Protein AF-A0A9D9EWZ4-F1 (afdb_monomer_lite)

Organism: NCBI:txid2840766

Secondary structure (DSSP, 8-state):
--HHHHHHHHHHHHHHHTT-SS--HHHHHHHHT--HHHHHHHHHHHHS--HHHHHHHHHHT--GGG-

Radius of gyration: 11.23 Å; chains: 1; bounding box: 22×23×30 Å

Structure (mmCIF, N/CA/C/O backbone):
data_AF-A0A9D9EWZ4-F1
#
_entry.id   AF-A0A9D9EWZ4-F1
#
loop_
_atom_site.group_PDB
_atom_site.id
_atom_site.type_symbol
_atom_site.label_atom_id
_atom_site.label_alt_id
_atom_site.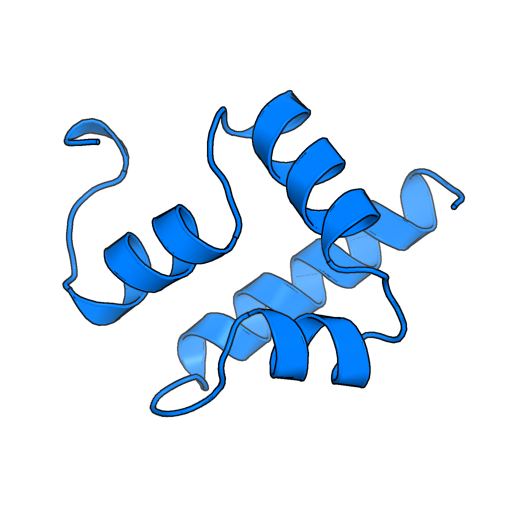label_comp_id
_atom_site.label_asym_id
_atom_site.label_entity_id
_atom_site.label_seq_id
_atom_site.pdbx_PDB_ins_code
_atom_site.Cartn_x
_atom_site.Cartn_y
_atom_site.Cartn_z
_atom_site.occupancy
_atom_site.B_iso_or_equiv
_atom_site.auth_seq_id
_atom_site.auth_comp_id
_atom_site.auth_asym_id
_atom_site.auth_atom_id
_atom_site.pdbx_PDB_model_num
ATOM 1 N N . MET A 1 1 ? 9.708 4.165 -11.532 1.00 67.38 1 MET A N 1
ATOM 2 C CA . MET A 1 1 ? 8.384 4.507 -12.099 1.00 67.38 1 MET A CA 1
ATOM 3 C C . MET A 1 1 ? 8.133 6.018 -12.032 1.00 67.38 1 MET A C 1
ATOM 5 O O . MET A 1 1 ? 8.754 6.672 -11.206 1.00 67.38 1 MET A O 1
ATOM 9 N N . ASP A 1 2 ? 7.274 6.574 -12.897 1.00 86.38 2 ASP A N 1
ATOM 10 C CA . ASP A 1 2 ? 6.843 7.986 -12.849 1.00 86.38 2 ASP A CA 1
ATOM 11 C C . ASP A 1 2 ? 6.039 8.279 -11.564 1.00 86.38 2 ASP A C 1
ATOM 13 O O . ASP A 1 2 ? 5.234 7.447 -11.134 1.00 86.38 2 ASP A O 1
ATOM 17 N N . ARG A 1 3 ? 6.250 9.447 -10.940 1.00 83.31 3 ARG A N 1
ATOM 18 C CA . ARG A 1 3 ? 5.613 9.814 -9.663 1.00 83.31 3 ARG A CA 1
ATOM 19 C C . ARG A 1 3 ? 4.085 9.898 -9.763 1.00 83.31 3 ARG A C 1
ATOM 21 O O . ARG A 1 3 ? 3.388 9.454 -8.857 1.00 83.31 3 ARG A O 1
ATOM 28 N N . ILE A 1 4 ? 3.560 10.393 -10.880 1.00 88.56 4 ILE A N 1
ATOM 29 C CA . ILE A 1 4 ? 2.113 10.485 -11.117 1.00 88.56 4 ILE A CA 1
ATOM 30 C C . ILE A 1 4 ? 1.517 9.078 -11.210 1.00 88.56 4 ILE A C 1
ATOM 32 O O . ILE A 1 4 ? 0.430 8.807 -10.698 1.00 88.56 4 ILE A O 1
ATOM 36 N N . LEU A 1 5 ? 2.247 8.156 -11.843 1.00 90.56 5 LEU A N 1
ATOM 37 C CA . LEU A 1 5 ? 1.792 6.783 -11.995 1.00 90.56 5 LEU A CA 1
ATOM 38 C C . LEU A 1 5 ? 1.712 6.070 -10.640 1.00 90.56 5 LEU A C 1
ATOM 40 O O . LEU A 1 5 ? 0.704 5.418 -10.376 1.00 90.56 5 LEU A O 1
ATOM 44 N N . ILE A 1 6 ? 2.712 6.212 -9.759 1.00 89.62 6 ILE A N 1
ATOM 45 C CA . ILE A 1 6 ? 2.658 5.553 -8.444 1.00 89.62 6 ILE A CA 1
ATOM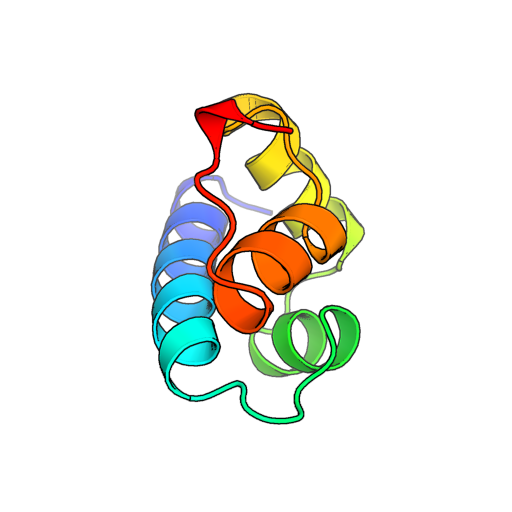 46 C C . ILE A 1 6 ? 1.557 6.118 -7.542 1.00 89.62 6 ILE A C 1
ATOM 48 O O . ILE A 1 6 ? 0.889 5.344 -6.864 1.00 89.62 6 ILE A O 1
ATOM 52 N N . GLU A 1 7 ? 1.284 7.423 -7.601 1.00 89.88 7 GLU A N 1
ATOM 53 C CA . GLU A 1 7 ? 0.174 8.049 -6.869 1.00 89.88 7 GLU A CA 1
ATOM 54 C C . GLU A 1 7 ? -1.187 7.487 -7.317 1.00 89.88 7 GLU A C 1
ATOM 56 O O . GLU A 1 7 ? -2.033 7.134 -6.490 1.00 89.88 7 GLU A O 1
ATOM 61 N N . GLN A 1 8 ? -1.385 7.297 -8.627 1.00 91.44 8 GLN A N 1
ATOM 62 C CA . GLN A 1 8 ? -2.585 6.637 -9.155 1.00 91.44 8 GLN A CA 1
ATOM 63 C C . GLN A 1 8 ? -2.692 5.177 -8.689 1.00 91.44 8 GLN A C 1
ATOM 65 O O . GLN A 1 8 ? -3.777 4.719 -8.320 1.00 91.44 8 GLN A O 1
ATOM 70 N N . LYS A 1 9 ? -1.575 4.435 -8.679 1.00 91.31 9 LYS A N 1
ATOM 71 C CA . LYS A 1 9 ? -1.540 3.050 -8.178 1.00 91.31 9 LYS A CA 1
ATOM 72 C C . LYS A 1 9 ? -1.814 2.980 -6.680 1.00 91.31 9 LYS A C 1
ATOM 74 O O . LYS A 1 9 ? -2.509 2.061 -6.259 1.00 91.31 9 LYS A O 1
ATOM 79 N N . PHE A 1 10 ? -1.344 3.945 -5.895 1.00 89.81 10 PHE A N 1
ATOM 80 C CA . PHE A 1 10 ? -1.656 4.043 -4.472 1.00 89.81 10 PHE A CA 1
ATOM 81 C C . PHE A 1 10 ? -3.155 4.280 -4.234 1.00 89.81 10 PHE A C 1
ATOM 83 O O . PHE A 1 10 ? -3.756 3.620 -3.390 1.00 89.81 10 PHE A O 1
ATOM 90 N N . GLY A 1 11 ? -3.808 5.129 -5.033 1.00 88.19 11 GLY A N 1
ATOM 91 C CA . GLY A 1 11 ? -5.265 5.293 -4.959 1.00 88.19 11 GLY A CA 1
ATOM 92 C C . GLY A 1 11 ? -6.025 3.973 -5.162 1.00 88.19 11 GLY A C 1
ATOM 93 O O . GLY A 1 11 ? -6.961 3.664 -4.425 1.00 88.19 11 GLY A O 1
ATOM 94 N N . LEU A 1 12 ? -5.584 3.152 -6.120 1.00 90.12 12 LEU A N 1
ATOM 95 C CA . LEU A 1 12 ? -6.138 1.811 -6.337 1.00 90.12 12 LEU A CA 1
ATOM 96 C C . LEU A 1 12 ? -5.770 0.838 -5.209 1.00 90.12 12 LEU A C 1
ATOM 98 O O . LEU A 1 12 ? -6.609 0.034 -4.811 1.00 90.12 12 LEU A O 1
ATOM 102 N N . PHE A 1 13 ? -4.553 0.924 -4.670 1.00 89.56 13 PHE A N 1
ATOM 103 C CA . PHE A 1 13 ? -4.118 0.150 -3.507 1.00 89.56 13 PHE A CA 1
ATOM 104 C C . PHE A 1 13 ? -5.058 0.372 -2.317 1.00 89.56 13 PHE A C 1
ATOM 106 O O . PHE A 1 13 ? -5.564 -0.596 -1.758 1.00 89.56 13 PHE A O 1
ATOM 113 N N . VAL A 1 14 ? -5.396 1.625 -2.002 1.00 87.00 14 VAL A N 1
ATOM 114 C CA . VAL A 1 14 ? -6.339 1.956 -0.921 1.00 87.00 14 VAL A CA 1
ATOM 115 C C . VAL A 1 14 ? -7.737 1.390 -1.187 1.00 87.00 14 VAL A C 1
ATOM 117 O O . VAL A 1 14 ? -8.344 0.807 -0.293 1.00 87.00 14 VAL A O 1
ATOM 120 N N . GLN A 1 15 ? -8.240 1.471 -2.423 1.00 85.56 15 GLN A N 1
ATOM 121 C CA . GLN A 1 15 ? -9.522 0.841 -2.784 1.00 85.56 15 GLN A CA 1
ATOM 122 C C . GLN A 1 15 ? -9.488 -0.686 -2.642 1.00 85.56 15 GLN A C 1
ATOM 124 O O . GLN A 1 15 ? -10.509 -1.313 -2.352 1.00 85.56 15 GLN A O 1
ATOM 129 N N . MET A 1 16 ? -8.325 -1.301 -2.865 1.00 85.94 16 MET A N 1
ATOM 130 C CA . MET A 1 16 ? -8.146 -2.731 -2.660 1.00 85.94 16 MET A CA 1
ATOM 131 C C . MET A 1 16 ? -8.154 -3.092 -1.179 1.00 85.94 16 MET A C 1
ATOM 133 O O . MET A 1 16 ? -8.722 -4.135 -0.873 1.00 85.94 16 MET A O 1
ATOM 137 N N . LEU A 1 17 ? -7.610 -2.252 -0.284 1.00 83.19 17 LEU A N 1
ATOM 138 C CA . LEU A 1 17 ? -7.627 -2.469 1.174 1.00 83.19 17 LEU A CA 1
ATOM 139 C C . LEU A 1 17 ? -9.050 -2.680 1.708 1.00 83.19 17 LEU A C 1
ATOM 141 O O . LEU A 1 17 ? -9.280 -3.613 2.471 1.00 83.19 17 LEU A O 1
ATOM 145 N N . ASP A 1 18 ? -10.018 -1.901 1.224 1.00 74.62 18 ASP A N 1
ATOM 146 C CA . ASP A 1 18 ? -11.436 -2.014 1.609 1.00 74.62 18 ASP A CA 1
ATOM 147 C C . ASP A 1 18 ? -12.075 -3.351 1.164 1.00 74.62 18 ASP A C 1
ATOM 149 O O . ASP A 1 18 ? -13.057 -3.835 1.721 1.00 74.62 18 ASP A O 1
ATOM 153 N N . ARG A 1 19 ? -11.474 -4.010 0.164 1.00 69.62 19 ARG A N 1
ATOM 154 C CA . ARG A 1 19 ? -11.902 -5.309 -0.385 1.00 69.62 19 ARG A CA 1
ATOM 155 C C . ARG A 1 19 ? -10.959 -6.459 0.003 1.00 69.62 19 ARG A C 1
ATOM 157 O O . ARG A 1 19 ? -11.146 -7.589 -0.451 1.00 69.62 19 ARG A O 1
ATOM 164 N N . ALA A 1 20 ? -9.932 -6.192 0.814 1.00 62.69 20 ALA A N 1
ATOM 165 C CA . ALA A 1 20 ? -8.729 -7.014 0.959 1.00 62.69 20 ALA A CA 1
ATOM 166 C C . ALA A 1 20 ? -8.816 -8.161 1.969 1.00 62.69 20 ALA A C 1
ATOM 168 O O . ALA A 1 20 ? -7.766 -8.604 2.440 1.00 62.69 20 ALA A O 1
ATOM 169 N N . GLY A 1 21 ? -10.009 -8.671 2.290 1.00 62.50 21 GLY A N 1
ATOM 170 C CA . GLY A 1 21 ? -10.209 -9.655 3.366 1.00 62.50 21 GLY A CA 1
ATOM 171 C C . GLY A 1 21 ? -9.243 -10.857 3.366 1.00 62.50 21 GLY A C 1
ATOM 172 O O . GLY A 1 21 ? -9.060 -11.481 4.404 1.00 62.50 21 GLY A O 1
ATOM 173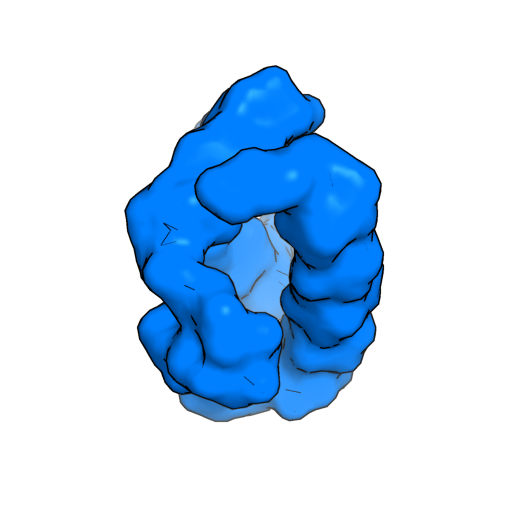 N N . SER A 1 22 ? -8.573 -11.155 2.242 1.00 72.62 22 SER A N 1
ATOM 174 C CA . SER A 1 22 ? -7.493 -12.151 2.149 1.00 72.62 22 SER A CA 1
ATOM 175 C C . SER A 1 22 ? -6.254 -11.768 1.315 1.00 72.62 22 SER A C 1
ATOM 177 O O . SER A 1 22 ? -5.297 -12.537 1.299 1.00 72.62 22 SER A O 1
ATOM 179 N N . LEU A 1 23 ? -6.209 -10.618 0.628 1.00 83.88 23 LEU A N 1
ATOM 180 C CA . LEU A 1 23 ? -5.108 -10.321 -0.310 1.00 83.88 23 LEU A CA 1
ATOM 181 C C . LEU A 1 23 ? -3.825 -9.923 0.422 1.00 83.88 23 LEU A C 1
ATOM 183 O O . LEU A 1 23 ? -3.852 -9.006 1.242 1.00 83.88 23 LEU A O 1
ATOM 187 N N . SER A 1 24 ? -2.699 -10.567 0.110 1.00 89.00 24 SER A N 1
ATOM 188 C CA . SER A 1 24 ? -1.389 -10.150 0.622 1.00 89.00 24 SER A CA 1
ATOM 189 C C . SER A 1 24 ? -0.908 -8.859 -0.054 1.00 89.00 24 SER A C 1
ATOM 191 O O . SER A 1 24 ? -1.364 -8.508 -1.144 1.00 89.00 24 SER A O 1
ATOM 193 N N . PHE A 1 25 ? 0.053 -8.161 0.561 1.00 90.69 25 PHE A N 1
ATOM 194 C CA . PHE A 1 25 ? 0.677 -6.973 -0.040 1.00 90.69 25 PHE A CA 1
ATOM 195 C C . PHE A 1 25 ? 1.254 -7.273 -1.426 1.00 90.69 25 PHE A C 1
ATOM 197 O O . PHE A 1 25 ? 1.063 -6.513 -2.375 1.00 90.69 25 PHE A O 1
ATOM 204 N N . THR A 1 26 ? 1.905 -8.427 -1.553 1.00 92.88 26 THR A N 1
ATOM 205 C CA . THR A 1 26 ? 2.492 -8.896 -2.805 1.00 92.88 26 THR A CA 1
ATOM 206 C C . THR A 1 26 ? 1.435 -9.124 -3.881 1.00 92.88 26 THR A C 1
ATOM 208 O O . THR A 1 26 ? 1.636 -8.703 -5.019 1.00 92.88 26 THR A O 1
ATOM 211 N N . ASP A 1 27 ? 0.280 -9.698 -3.529 1.00 92.06 27 ASP A N 1
ATOM 212 C CA . ASP A 1 27 ? -0.825 -9.883 -4.480 1.00 92.06 27 ASP A CA 1
ATOM 213 C C . ASP A 1 27 ? -1.383 -8.546 -4.970 1.00 92.06 27 ASP A C 1
ATOM 215 O O . ASP A 1 27 ? -1.723 -8.400 -6.146 1.00 92.06 27 ASP A O 1
ATOM 219 N N . MET A 1 28 ? -1.482 -7.560 -4.073 1.00 91.56 28 MET A N 1
ATOM 220 C CA . MET A 1 28 ? -1.939 -6.219 -4.435 1.00 91.56 28 MET A CA 1
ATOM 221 C C . MET A 1 28 ? -0.963 -5.547 -5.391 1.00 91.56 28 MET A C 1
ATOM 223 O O . MET A 1 28 ? -1.379 -5.065 -6.442 1.00 91.56 28 MET A O 1
ATOM 227 N N . CYS A 1 29 ? 0.331 -5.578 -5.075 1.00 93.00 29 CYS A N 1
ATOM 228 C CA . CYS A 1 29 ? 1.369 -5.016 -5.933 1.00 93.00 29 CYS A CA 1
ATOM 229 C C . CYS A 1 29 ? 1.366 -5.682 -7.319 1.00 93.00 29 CYS A C 1
ATOM 231 O O . CYS A 1 29 ? 1.328 -4.993 -8.341 1.00 93.00 29 CYS A O 1
ATOM 233 N N . GLY A 1 30 ? 1.266 -7.015 -7.360 1.00 93.25 30 GLY A N 1
ATOM 234 C CA . GLY A 1 30 ? 1.162 -7.780 -8.603 1.00 93.25 30 GLY A CA 1
ATOM 235 C C . GLY A 1 30 ? -0.046 -7.382 -9.457 1.00 93.25 30 GLY A C 1
ATOM 236 O O . GLY A 1 30 ? 0.093 -7.166 -10.659 1.00 93.25 30 GLY A O 1
ATOM 237 N N . ARG A 1 31 ? -1.225 -7.203 -8.847 1.00 92.06 31 ARG A N 1
ATOM 238 C CA . ARG A 1 31 ? -2.447 -6.758 -9.549 1.00 92.06 31 ARG A CA 1
ATOM 239 C C . ARG A 1 31 ? 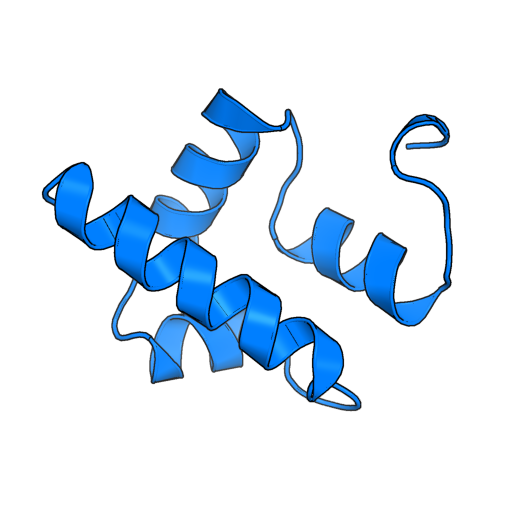-2.362 -5.320 -10.052 1.00 92.06 31 ARG A C 1
ATOM 241 O O . ARG A 1 31 ? -2.954 -4.991 -11.077 1.00 92.06 31 ARG A O 1
ATOM 248 N N . LEU A 1 32 ? -1.636 -4.467 -9.340 1.00 90.56 32 LEU A N 1
ATOM 249 C CA . LEU A 1 32 ? -1.425 -3.072 -9.714 1.00 90.56 32 LEU A CA 1
ATOM 250 C C . LEU A 1 32 ? -0.326 -2.909 -10.772 1.00 90.56 32 LEU A C 1
ATOM 252 O O . LEU A 1 32 ? -0.241 -1.843 -11.387 1.00 90.56 32 LEU A O 1
ATOM 256 N N . GLY A 1 33 ? 0.468 -3.952 -11.032 1.00 93.00 33 GLY A N 1
ATOM 25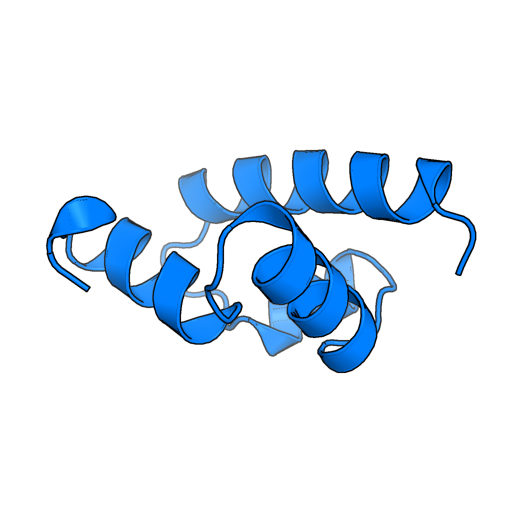7 C CA . GLY A 1 33 ? 1.612 -3.888 -11.938 1.00 93.00 33 GLY A CA 1
ATOM 258 C C . GLY A 1 33 ? 2.729 -3.002 -11.389 1.00 93.00 33 GLY A C 1
ATOM 259 O O . GLY A 1 33 ? 3.386 -2.305 -12.155 1.00 93.00 33 GLY A O 1
ATOM 260 N N . VAL A 1 34 ? 2.893 -2.990 -10.065 1.00 93.31 34 VAL A N 1
ATOM 261 C CA . VAL A 1 34 ? 3.939 -2.259 -9.344 1.00 93.31 34 VAL A CA 1
ATOM 262 C C . VAL A 1 34 ? 4.775 -3.249 -8.548 1.00 93.31 34 VAL A C 1
ATOM 264 O O . VAL A 1 34 ? 4.260 -4.261 -8.068 1.00 93.31 34 VAL A O 1
ATOM 267 N N . THR A 1 35 ? 6.069 -2.988 -8.398 1.00 94.75 35 THR A N 1
ATOM 268 C CA . THR A 1 35 ? 6.883 -3.806 -7.495 1.00 94.75 35 THR A CA 1
ATOM 269 C C . THR A 1 35 ? 6.559 -3.464 -6.039 1.00 94.75 35 THR A C 1
ATOM 271 O O . THR A 1 35 ? 6.281 -2.311 -5.710 1.00 94.75 35 THR A O 1
ATOM 274 N N . CYS A 1 36 ? 6.629 -4.448 -5.137 1.00 94.19 36 CYS A N 1
ATOM 275 C CA . CYS A 1 36 ? 6.450 -4.190 -3.703 1.00 94.19 36 CYS A CA 1
ATOM 276 C C . CYS A 1 36 ? 7.423 -3.119 -3.197 1.00 94.19 36 CYS A C 1
ATOM 278 O O . CYS A 1 36 ? 7.026 -2.274 -2.411 1.00 94.19 36 CYS A O 1
ATOM 280 N N . ALA A 1 37 ? 8.664 -3.124 -3.699 1.00 94.50 37 ALA A N 1
ATOM 281 C CA . ALA A 1 37 ? 9.685 -2.155 -3.318 1.00 94.50 37 ALA A CA 1
ATOM 282 C C . ALA A 1 37 ? 9.309 -0.723 -3.719 1.00 94.50 37 ALA A C 1
ATOM 284 O O . ALA A 1 37 ? 9.457 0.184 -2.913 1.00 94.50 37 ALA A O 1
ATOM 285 N N . GLU A 1 38 ? 8.788 -0.510 -4.933 1.00 93.88 38 GLU A N 1
ATOM 286 C CA . GLU A 1 38 ? 8.342 0.820 -5.365 1.00 93.88 38 GLU A CA 1
ATOM 287 C C . GLU A 1 38 ? 7.184 1.330 -4.505 1.00 93.88 38 GLU A C 1
ATOM 289 O O . GLU A 1 38 ? 7.204 2.483 -4.078 1.00 93.88 38 GLU A O 1
ATOM 294 N N . MET A 1 39 ? 6.195 0.472 -4.229 1.00 93.75 39 MET A N 1
ATOM 295 C CA . MET A 1 39 ? 5.076 0.833 -3.360 1.00 93.75 39 MET A CA 1
ATOM 296 C C . MET A 1 39 ? 5.554 1.097 -1.926 1.00 93.75 39 MET A C 1
ATOM 298 O O . MET A 1 39 ? 5.196 2.124 -1.368 1.00 93.75 39 MET A O 1
ATOM 302 N N . ASP A 1 40 ? 6.409 0.249 -1.352 1.00 94.75 40 ASP A N 1
ATOM 303 C CA . ASP A 1 40 ? 6.976 0.460 -0.013 1.00 94.75 40 ASP A CA 1
ATOM 304 C C . ASP A 1 40 ? 7.790 1.750 0.074 1.00 94.75 40 ASP A C 1
ATOM 306 O O . ASP A 1 40 ? 7.628 2.496 1.034 1.00 94.75 40 ASP A O 1
ATOM 310 N N . SER A 1 41 ? 8.626 2.060 -0.920 1.00 94.00 41 SER A N 1
ATOM 311 C CA . SER A 1 41 ? 9.356 3.331 -0.955 1.00 94.00 41 SER A CA 1
ATOM 312 C C . SER A 1 41 ? 8.398 4.519 -0.938 1.00 94.00 41 SER A C 1
ATOM 314 O O . SER A 1 41 ? 8.582 5.437 -0.144 1.00 94.00 41 SER A O 1
ATOM 316 N N . TYR A 1 42 ? 7.332 4.475 -1.741 1.00 92.56 42 TYR A N 1
ATOM 317 C CA . TYR A 1 42 ? 6.313 5.522 -1.732 1.00 92.56 42 TYR A CA 1
ATOM 318 C C . TYR A 1 42 ? 5.595 5.622 -0.377 1.00 92.56 42 TYR A C 1
ATOM 320 O O . TYR A 1 42 ? 5.384 6.725 0.132 1.00 92.56 42 TYR A O 1
ATOM 328 N N . LEU A 1 43 ? 5.235 4.490 0.230 1.00 91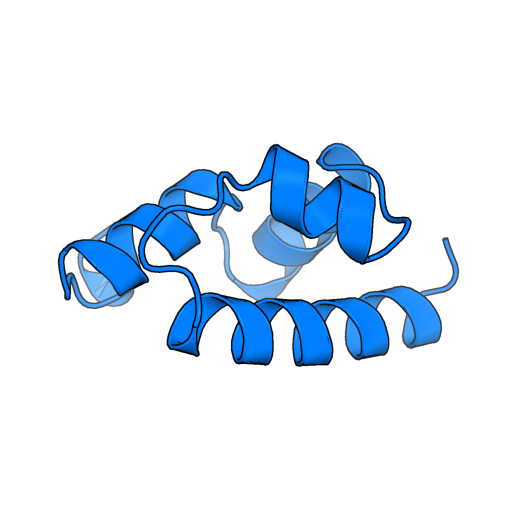.38 43 LEU A N 1
ATOM 329 C CA . LEU A 1 43 ? 4.550 4.460 1.520 1.00 91.38 43 LEU A CA 1
ATOM 330 C C . LEU A 1 43 ? 5.436 4.983 2.657 1.00 91.38 43 LEU A C 1
ATOM 332 O O . LEU A 1 43 ? 4.975 5.771 3.481 1.00 91.38 43 LEU A O 1
ATOM 336 N N . LEU A 1 44 ? 6.717 4.619 2.664 1.00 92.75 44 LEU A N 1
ATOM 337 C CA . LEU A 1 44 ? 7.693 5.094 3.640 1.00 92.75 44 LEU A CA 1
ATOM 338 C C . LEU A 1 44 ? 7.938 6.598 3.505 1.00 92.75 44 LEU A C 1
ATOM 340 O O . LEU A 1 44 ? 7.934 7.305 4.508 1.00 92.75 44 LEU A O 1
ATOM 344 N N . GLU A 1 45 ? 8.102 7.101 2.282 1.00 92.31 45 GLU A N 1
ATOM 345 C CA . GLU A 1 45 ? 8.343 8.527 2.032 1.00 92.31 45 GLU A CA 1
ATOM 346 C C . GLU A 1 45 ? 7.160 9.416 2.437 1.00 92.31 45 GLU A C 1
ATOM 348 O O . GLU A 1 45 ? 7.371 10.530 2.917 1.00 92.31 45 GLU A O 1
ATOM 353 N N . ASN A 1 46 ? 5.921 8.949 2.243 1.00 88.62 46 ASN A N 1
ATOM 354 C CA . ASN A 1 46 ? 4.724 9.774 2.444 1.00 88.62 46 ASN A CA 1
ATOM 355 C C . ASN A 1 46 ? 4.016 9.520 3.782 1.00 88.62 46 ASN A C 1
ATOM 357 O O . ASN A 1 46 ? 3.371 10.425 4.310 1.00 88.62 46 ASN A O 1
ATOM 361 N N . PHE A 1 47 ? 4.120 8.308 4.329 1.00 85.62 47 PHE A N 1
ATOM 362 C CA . PHE A 1 47 ? 3.376 7.879 5.518 1.00 85.62 47 PHE A CA 1
ATOM 363 C C . PHE A 1 47 ? 4.265 7.266 6.605 1.00 85.62 47 PHE A C 1
ATOM 365 O O . PHE A 1 47 ? 3.773 7.030 7.703 1.00 85.62 47 PHE A O 1
ATOM 372 N N . GLY A 1 48 ? 5.551 7.010 6.329 1.00 88.88 48 GLY A N 1
ATOM 373 C CA . GLY A 1 48 ? 6.474 6.394 7.289 1.00 88.88 48 GLY A CA 1
ATOM 374 C C . GLY A 1 48 ? 6.195 4.917 7.572 1.00 88.88 48 GLY A C 1
ATOM 375 O O . GLY A 1 48 ? 6.668 4.396 8.577 1.00 88.88 48 GLY A O 1
ATOM 376 N N . LEU A 1 49 ? 5.426 4.245 6.711 1.00 89.31 49 LEU A N 1
ATOM 377 C CA . LEU A 1 49 ? 4.947 2.879 6.922 1.00 89.31 49 LEU A CA 1
ATOM 378 C C . LEU A 1 49 ? 5.271 1.981 5.737 1.00 89.31 49 LEU A C 1
ATOM 380 O O . LEU A 1 49 ? 5.371 2.446 4.604 1.00 89.31 49 LEU A O 1
ATOM 384 N N . THR A 1 50 ? 5.371 0.680 5.995 1.00 91.75 50 THR A N 1
ATOM 385 C CA . THR A 1 50 ? 5.457 -0.327 4.936 1.00 91.75 50 THR A CA 1
ATOM 386 C C . THR A 1 50 ? 4.066 -0.828 4.538 1.00 91.75 50 THR A C 1
ATOM 388 O O . THR A 1 50 ? 3.084 -0.693 5.273 1.00 91.75 50 THR A O 1
ATOM 391 N N . GLY A 1 51 ? 3.956 -1.446 3.367 1.00 88.69 51 GLY A N 1
ATOM 392 C CA . GLY A 1 51 ? 2.742 -2.110 2.903 1.00 88.69 51 GLY A CA 1
ATOM 393 C C . GLY A 1 51 ? 2.159 -3.114 3.905 1.00 88.69 51 GLY A C 1
ATOM 394 O O . GLY A 1 51 ? 0.950 -3.073 4.156 1.00 88.69 51 GLY A O 1
ATOM 395 N N . PRO A 1 52 ? 2.977 -3.997 4.517 1.00 87.69 52 PRO A N 1
ATOM 396 C CA . PRO A 1 52 ? 2.548 -4.854 5.619 1.00 87.69 52 PRO A CA 1
ATOM 397 C C . PRO A 1 52 ? 1.967 -4.098 6.820 1.00 87.69 52 PRO A C 1
ATOM 399 O O . PRO A 1 52 ? 0.945 -4.536 7.350 1.00 87.69 52 PRO A O 1
ATOM 402 N N . ASP A 1 53 ? 2.554 -2.966 7.222 1.00 87.94 53 ASP A N 1
ATOM 403 C CA . ASP A 1 53 ? 2.051 -2.162 8.346 1.00 87.94 53 ASP A CA 1
ATOM 404 C C . ASP A 1 53 ? 0.669 -1.580 8.038 1.00 87.94 53 ASP A C 1
ATOM 406 O O . ASP A 1 53 ? -0.248 -1.675 8.854 1.00 87.94 53 ASP A O 1
ATOM 410 N N . ILE A 1 54 ? 0.479 -1.057 6.821 1.00 85.50 54 ILE A N 1
ATOM 411 C CA . ILE A 1 54 ? -0.824 -0.554 6.372 1.00 85.50 54 ILE A CA 1
ATOM 412 C C . ILE A 1 54 ? -1.859 -1.679 6.350 1.00 85.50 54 ILE A C 1
ATOM 414 O O . ILE A 1 54 ? -2.976 -1.499 6.832 1.00 85.50 54 ILE A O 1
ATOM 418 N N . LEU A 1 55 ? -1.509 -2.862 5.842 1.00 85.94 55 LEU A N 1
ATOM 419 C CA . LEU A 1 55 ? -2.424 -4.004 5.872 1.00 85.94 55 LEU A CA 1
ATOM 420 C C . LEU A 1 55 ? -2.786 -4.414 7.293 1.00 85.94 55 LEU A C 1
ATOM 422 O O . LEU A 1 55 ? -3.941 -4.750 7.546 1.00 85.94 55 LEU A O 1
ATOM 426 N N . LYS A 1 56 ? -1.816 -4.396 8.209 1.00 83.12 56 LYS A N 1
ATOM 427 C CA . LYS A 1 56 ? -2.041 -4.704 9.617 1.00 83.12 56 LYS A CA 1
ATOM 428 C C . LYS A 1 56 ? -3.025 -3.714 10.236 1.00 83.12 56 LYS A C 1
ATOM 430 O O . LYS A 1 56 ? -4.028 -4.141 10.795 1.00 83.12 56 LYS A O 1
ATOM 435 N N . VAL A 1 57 ? -2.804 -2.415 10.046 1.00 81.88 57 VAL A N 1
ATOM 436 C CA . VAL A 1 57 ? -3.700 -1.332 10.496 1.00 81.88 57 VAL A CA 1
ATOM 437 C C . VAL A 1 57 ? -5.112 -1.535 9.975 1.00 81.88 57 VAL A C 1
ATOM 439 O O . VAL A 1 57 ? -6.060 -1.538 10.756 1.00 81.88 57 VAL A O 1
ATOM 442 N N . TYR A 1 58 ? -5.259 -1.753 8.669 1.00 80.19 58 TYR A N 1
ATOM 443 C CA . TYR A 1 58 ? -6.573 -1.901 8.050 1.00 80.19 58 TYR A CA 1
ATOM 444 C C . TYR A 1 58 ? -7.300 -3.181 8.481 1.00 80.19 58 TYR A C 1
ATOM 446 O O . TYR A 1 58 ? -8.516 -3.162 8.643 1.00 80.19 58 TYR A O 1
ATOM 454 N N . ARG A 1 59 ? -6.584 -4.293 8.685 1.00 80.00 59 ARG A N 1
ATOM 455 C CA . ARG A 1 59 ? -7.186 -5.577 9.088 1.00 80.00 59 ARG A CA 1
ATOM 456 C C . ARG A 1 59 ? -7.506 -5.649 10.572 1.00 80.00 59 ARG A C 1
ATOM 458 O O . ARG A 1 59 ? -8.528 -6.212 10.947 1.00 80.00 59 ARG A O 1
ATOM 465 N N . GLU A 1 60 ? -6.617 -5.129 11.406 1.00 79.81 60 GLU A N 1
ATOM 466 C CA . GLU A 1 60 ? -6.739 -5.188 12.863 1.00 79.81 60 GLU A CA 1
ATOM 467 C C . GLU A 1 60 ? -7.510 -3.979 13.416 1.00 79.81 60 GLU A C 1
ATOM 469 O O . GLU A 1 60 ? -7.812 -3.933 14.606 1.00 79.81 60 GLU A O 1
ATOM 474 N N . GLY A 1 61 ? -7.847 -3.002 12.564 1.00 69.69 61 GLY A N 1
ATOM 475 C CA . GLY A 1 61 ? -8.506 -1.763 12.974 1.00 69.69 61 GLY A CA 1
ATOM 476 C C . GLY A 1 61 ? -7.632 -0.907 13.893 1.00 69.69 61 GLY A C 1
ATOM 477 O O . GLY A 1 61 ? -8.164 -0.111 14.666 1.00 69.69 61 GLY A O 1
ATOM 478 N N . ILE A 1 62 ? -6.307 -1.085 13.845 1.00 67.69 62 ILE A N 1
ATOM 479 C CA . ILE A 1 62 ? -5.360 -0.340 14.677 1.00 67.69 62 ILE A CA 1
ATOM 480 C C . ILE A 1 62 ? -5.179 1.049 14.064 1.00 67.69 62 ILE A C 1
ATOM 482 O O . ILE A 1 62 ? -4.768 1.150 12.912 1.00 67.69 62 ILE A O 1
ATOM 486 N N . PRO A 1 63 ? -5.443 2.135 14.801 1.00 61.31 63 PRO A N 1
ATOM 487 C CA . PRO A 1 63 ? -5.166 3.477 14.316 1.00 61.31 63 PRO A CA 1
ATOM 488 C C . PRO A 1 63 ? -3.683 3.684 13.973 1.00 61.31 63 PRO A C 1
ATOM 490 O O . PRO A 1 63 ? -2.811 3.330 14.761 1.00 61.31 63 PRO A O 1
ATOM 493 N N . LEU A 1 64 ? -3.399 4.335 12.837 1.00 59.88 64 LEU A N 1
ATOM 494 C CA . LEU A 1 64 ? -2.035 4.570 12.324 1.00 59.88 64 LEU A CA 1
ATOM 495 C C . LEU A 1 64 ? -1.094 5.278 13.318 1.00 59.88 64 LEU A C 1
ATOM 497 O O . LEU A 1 64 ? 0.111 5.110 13.222 1.00 59.88 64 LEU A O 1
ATOM 501 N N . TYR A 1 65 ? -1.623 6.051 14.273 1.00 61.72 65 TYR A N 1
ATOM 502 C CA . TYR A 1 65 ? -0.831 6.753 15.296 1.00 61.72 65 TYR A CA 1
ATOM 503 C C . TYR A 1 65 ? -0.359 5.857 16.458 1.00 61.72 65 TYR A C 1
ATOM 505 O O . TYR A 1 65 ? 0.304 6.349 17.370 1.00 61.72 65 TYR A O 1
ATOM 513 N N . LEU A 1 66 ? -0.768 4.583 16.482 1.00 54.03 66 LEU A N 1
ATOM 514 C CA . LEU A 1 66 ? -0.379 3.593 17.496 1.00 54.03 66 LEU A CA 1
ATOM 515 C C . LEU A 1 66 ? 0.714 2.625 17.016 1.00 54.03 66 LEU A C 1
ATOM 517 O O . LEU A 1 66 ? 1.098 1.737 17.780 1.00 54.03 66 LEU A O 1
ATOM 521 N N . LEU A 1 67 ? 1.168 2.770 15.769 1.00 57.28 67 LEU A N 1
ATOM 522 C CA . LEU A 1 67 ? 2.350 2.101 15.227 1.00 57.28 67 LEU A CA 1
ATOM 523 C C . LEU A 1 67 ? 3.592 2.969 15.435 1.00 57.28 67 LEU A C 1
ATOM 525 O O . LEU A 1 67 ? 4.651 2.373 15.730 1.00 57.28 67 LEU A O 1
#

Foldseek 3Di:
DDPVLLVVLVVVLVVCLVVPQPDDLCNSCVVSVHHQVVNQVVCCVPPVDHSVRVSCCSNVVPDSVVD

Sequence (67 aa):
MDRILIEQKFGLFVQMLDRAGSLSFTDMCGRLGVTCAEMDSYLLENFGLTGPDILKVYREGIPLYLL

pLDDT: mean 84.48, std 10.67, range [54.03, 94.75]